Protein AF-A0A3D0Z0A4-F1 (afdb_monomer_lite)

Foldseek 3Di:
DWDWDWQPPDPVTFIWIWDAPPVVGIDIPRDPDVSSVVQVNCCVPWDWDKDWDWAAEQFPVDGIFTKIKPDIDTPVCNVVLVVVRHPDYHDDFDAFQDFPAQCRVVPRITITTHDGRNDDGDGPDDDDDDDDDDDDDDDDDDDDDDDDDDDDDDDDDPPDDD

Structure (mmCIF, N/CA/C/O backbone):
data_AF-A0A3D0Z0A4-F1
#
_entry.id   AF-A0A3D0Z0A4-F1
#
loop_
_atom_site.group_PDB
_atom_site.id
_atom_site.type_symbol
_atom_site.label_atom_id
_atom_site.label_alt_id
_atom_site.label_comp_id
_atom_site.label_asym_id
_atom_site.label_entity_id
_atom_site.label_seq_id
_atom_site.pdbx_PDB_ins_code
_atom_site.Cartn_x
_atom_site.Cartn_y
_atom_site.Cartn_z
_atom_site.occupancy
_atom_site.B_iso_or_equiv
_atom_site.auth_seq_id
_atom_site.auth_comp_id
_atom_site.auth_asym_id
_atom_site.auth_atom_id
_atom_site.pdbx_PDB_model_num
ATOM 1 N N . MET A 1 1 ? -23.166 6.040 18.707 1.00 72.50 1 MET A N 1
ATOM 2 C CA . MET A 1 1 ? -23.262 4.555 18.723 1.00 72.50 1 MET A CA 1
ATOM 3 C C . MET A 1 1 ? -21.851 3.992 18.827 1.00 72.50 1 MET A C 1
ATOM 5 O O . MET A 1 1 ? -20.990 4.527 18.141 1.00 72.50 1 MET A O 1
ATOM 9 N N . PRO A 1 2 ? -21.586 2.970 19.660 1.00 85.00 2 PRO A N 1
ATOM 10 C CA . PRO A 1 2 ? -20.242 2.412 19.796 1.00 85.00 2 PRO A CA 1
ATOM 11 C C . PRO A 1 2 ? -19.856 1.576 18.566 1.00 85.00 2 PRO A C 1
ATOM 13 O O . PRO A 1 2 ? -20.553 0.621 18.216 1.00 85.00 2 PRO A O 1
ATOM 16 N N . VAL A 1 3 ? -18.731 1.908 17.936 1.00 90.25 3 VAL A N 1
ATOM 17 C CA . VAL A 1 3 ? -18.126 1.154 16.832 1.00 90.25 3 VAL A CA 1
ATOM 18 C C . VAL A 1 3 ? -17.183 0.105 17.408 1.00 90.25 3 VAL A C 1
ATOM 20 O O . VAL A 1 3 ? -16.342 0.401 18.252 1.00 90.25 3 VAL A O 1
ATOM 23 N N . ARG A 1 4 ? -17.309 -1.147 16.965 1.00 92.94 4 ARG A N 1
ATOM 24 C CA . ARG A 1 4 ? -16.417 -2.236 17.386 1.00 92.94 4 ARG A CA 1
ATOM 25 C C . ARG A 1 4 ? -15.457 -2.572 16.262 1.00 92.94 4 ARG A C 1
ATOM 27 O O . ARG A 1 4 ? -15.884 -2.771 15.130 1.00 92.94 4 ARG A O 1
ATOM 34 N N . MET A 1 5 ? -14.176 -2.685 16.587 1.00 93.50 5 MET A N 1
ATOM 35 C CA . MET A 1 5 ? -13.138 -3.016 15.615 1.00 93.50 5 MET A CA 1
ATOM 36 C C . MET A 1 5 ? -11.999 -3.804 16.257 1.00 93.50 5 MET A C 1
ATOM 38 O O . MET A 1 5 ? -11.926 -3.957 17.475 1.00 93.50 5 MET A O 1
ATOM 42 N N . VAL A 1 6 ? -11.097 -4.323 15.431 1.00 93.75 6 VAL A N 1
ATOM 43 C CA . VAL A 1 6 ? -9.908 -5.045 15.889 1.00 93.75 6 VAL A CA 1
ATOM 44 C C . VAL A 1 6 ? -8.676 -4.266 15.462 1.00 93.75 6 VAL A C 1
ATOM 46 O O . VAL A 1 6 ? -8.555 -3.866 14.306 1.00 93.75 6 VAL A O 1
ATOM 49 N N . CYS A 1 7 ? -7.752 -4.054 16.395 1.00 92.50 7 CYS A N 1
ATOM 50 C CA . CYS A 1 7 ? -6.452 -3.482 16.073 1.00 92.50 7 CYS A CA 1
ATOM 51 C C . CYS A 1 7 ? -5.637 -4.484 15.248 1.00 92.50 7 CYS A C 1
ATOM 53 O O . CYS A 1 7 ? -5.274 -5.543 15.758 1.00 92.50 7 CYS A O 1
ATOM 55 N N . VAL A 1 8 ? -5.314 -4.134 14.000 1.00 92.00 8 VAL A N 1
ATOM 56 C CA . VAL A 1 8 ? -4.531 -4.988 13.082 1.00 92.00 8 VAL A CA 1
ATOM 57 C C . VAL A 1 8 ? -3.032 -4.669 13.084 1.00 92.00 8 VAL A C 1
ATOM 59 O O . VAL A 1 8 ? -2.264 -5.273 12.344 1.00 92.00 8 VAL A O 1
ATOM 62 N N . ARG A 1 9 ? -2.583 -3.723 13.921 1.00 90.38 9 ARG A N 1
ATOM 63 C CA . ARG A 1 9 ? -1.180 -3.268 13.954 1.00 90.38 9 ARG A CA 1
ATOM 64 C C . ARG A 1 9 ? -0.215 -4.278 14.585 1.00 90.38 9 ARG A C 1
ATOM 66 O O . ARG A 1 9 ? 0.993 -4.127 14.427 1.00 90.38 9 ARG A O 1
ATOM 73 N N . CYS A 1 10 ? -0.703 -5.253 15.352 1.00 90.62 10 CYS A N 1
ATOM 74 C CA . CYS A 1 10 ? 0.138 -6.238 16.035 1.00 90.62 10 CYS A CA 1
ATOM 75 C C . CYS A 1 10 ? -0.577 -7.595 16.187 1.00 90.62 10 CYS A C 1
ATOM 77 O O . CYS A 1 10 ? -1.810 -7.638 16.201 1.00 90.62 10 CYS A O 1
ATOM 79 N N . PRO A 1 11 ? 0.168 -8.704 16.365 1.00 92.06 11 PRO A N 1
ATOM 80 C CA . PRO A 1 11 ? -0.407 -10.053 16.434 1.00 92.06 11 PRO A CA 1
ATOM 81 C C . PRO A 1 11 ? -1.306 -10.292 17.657 1.00 92.06 11 PRO A C 1
ATOM 83 O O . PRO A 1 11 ? -2.042 -11.269 17.692 1.00 92.06 11 PRO A O 1
ATOM 86 N N . LEU A 1 12 ? -1.279 -9.403 18.659 1.00 91.38 12 LEU A N 1
ATOM 87 C CA . LEU A 1 12 ? -2.147 -9.483 19.839 1.00 91.38 12 LEU A CA 1
ATOM 88 C C . LEU A 1 12 ? -3.617 -9.154 19.545 1.00 91.38 12 LEU A C 1
ATOM 90 O O . LEU A 1 12 ? -4.457 -9.404 20.413 1.00 91.38 12 LEU A O 1
ATOM 94 N N . SER A 1 13 ? -3.910 -8.524 18.400 1.00 91.12 13 SER A N 1
ATOM 95 C CA . SER A 1 13 ? -5.267 -8.273 17.893 1.00 91.12 13 SER A CA 1
ATOM 96 C C . SER A 1 13 ? -6.255 -7.784 18.966 1.00 91.12 13 SER A C 1
ATOM 98 O O . SER A 1 13 ? -7.224 -8.466 19.309 1.00 91.12 13 SER A O 1
ATOM 100 N N . CYS A 1 14 ? -5.981 -6.625 19.571 1.00 92.94 14 CYS A N 1
ATOM 101 C CA . CYS A 1 14 ? -6.832 -6.094 20.641 1.00 92.94 14 CYS A CA 1
ATOM 102 C C . CYS A 1 14 ? -8.236 -5.772 20.101 1.00 92.94 14 CYS A C 1
ATOM 104 O O . CYS A 1 14 ? -8.360 -5.167 19.035 1.00 92.94 14 CYS A O 1
ATOM 106 N N . LYS A 1 15 ? -9.280 -6.161 20.841 1.00 94.94 15 LYS A N 1
ATOM 107 C CA . LYS A 1 15 ? -10.673 -5.823 20.525 1.00 94.94 15 LYS A CA 1
ATOM 108 C C . LYS A 1 15 ? -10.955 -4.420 21.047 1.00 94.94 15 LYS A C 1
ATOM 110 O O . LYS A 1 15 ? -10.914 -4.205 22.255 1.00 94.94 15 LYS A O 1
ATOM 115 N N . LEU A 1 16 ? -11.211 -3.491 20.139 1.00 93.31 16 LEU A N 1
ATOM 116 C CA . LEU A 1 16 ? -11.419 -2.085 20.443 1.00 93.31 16 LEU A CA 1
ATOM 117 C C . LEU A 1 16 ? -12.903 -1.740 20.356 1.00 93.31 16 LEU A C 1
ATOM 119 O O . LEU A 1 16 ? -13.612 -2.205 19.460 1.00 93.31 16 LEU A O 1
ATOM 123 N N . THR A 1 17 ? -13.356 -0.912 21.289 1.00 92.75 17 THR A N 1
ATOM 124 C CA . THR A 1 17 ? -14.673 -0.276 21.237 1.00 92.75 17 THR A CA 1
ATOM 125 C C . THR A 1 17 ? -14.452 1.221 21.207 1.00 92.75 17 THR A C 1
ATOM 127 O O . THR A 1 17 ? -13.843 1.765 22.123 1.00 92.75 17 THR A O 1
ATOM 130 N N . VAL A 1 18 ? -14.917 1.863 20.145 1.00 90.31 18 VAL A N 1
ATOM 131 C CA . VAL A 1 18 ? -14.777 3.296 19.944 1.00 90.31 18 VAL A CA 1
ATOM 132 C C . VAL A 1 18 ? -16.131 3.956 20.102 1.00 90.31 18 VAL A C 1
ATOM 134 O O . VAL A 1 18 ? -17.108 3.548 19.474 1.00 90.31 18 VAL A O 1
ATOM 137 N N . ILE A 1 19 ? -16.198 4.956 20.964 1.00 88.38 19 ILE A N 1
ATOM 138 C CA . ILE A 1 19 ? -17.401 5.729 21.223 1.00 88.38 19 ILE A CA 1
ATOM 139 C C . ILE A 1 19 ? -17.140 7.116 20.657 1.00 88.38 19 ILE A C 1
ATOM 141 O O . ILE A 1 19 ? -16.320 7.869 21.178 1.00 88.38 19 ILE A O 1
ATOM 145 N N . ASP A 1 20 ? -17.814 7.427 19.555 1.00 80.00 20 ASP A N 1
ATOM 146 C CA . ASP A 1 20 ? -17.794 8.774 19.005 1.00 80.00 20 ASP A CA 1
ATOM 147 C C . ASP A 1 20 ? -18.720 9.666 19.842 1.00 80.00 20 ASP A C 1
ATOM 149 O O . ASP A 1 20 ? -19.942 9.470 19.851 1.00 80.00 20 ASP A O 1
ATOM 153 N N . GLY A 1 21 ? -18.116 10.575 20.611 1.00 69.62 21 GLY A N 1
ATOM 154 C CA . GLY A 1 21 ? -18.801 11.557 21.447 1.00 69.62 21 GLY A CA 1
ATOM 155 C C . GLY A 1 21 ? -19.195 12.834 20.703 1.00 69.62 21 GLY A C 1
ATOM 156 O O . GLY A 1 21 ? -19.812 13.714 21.301 1.00 69.62 21 GLY A O 1
ATOM 157 N N . GLY A 1 22 ? -18.868 12.965 19.412 1.00 72.44 22 GLY A N 1
ATOM 158 C CA . GLY A 1 22 ? -19.059 14.214 18.678 1.00 72.44 22 GLY A CA 1
ATOM 159 C C . GLY A 1 22 ? -18.148 15.317 19.227 1.00 72.44 22 GLY A C 1
ATOM 160 O O . GLY A 1 22 ? -16.927 15.217 19.137 1.00 72.44 22 GLY A O 1
ATOM 161 N N . GLU A 1 23 ? -18.728 16.367 19.818 1.00 64.38 23 GLU A N 1
ATOM 162 C CA . GLU A 1 23 ? -17.988 17.537 20.328 1.00 64.38 23 GLU A CA 1
ATOM 163 C C . GLU A 1 23 ? -17.046 17.222 21.503 1.00 64.38 23 GLU A C 1
ATOM 165 O O . GLU A 1 23 ? -16.083 17.950 21.733 1.00 64.38 23 GLU A O 1
ATOM 170 N N . THR A 1 24 ? -17.285 16.132 22.237 1.00 66.06 24 THR A N 1
ATOM 171 C CA . THR A 1 24 ? -16.460 15.721 23.387 1.00 66.06 24 THR A CA 1
ATOM 172 C C . THR A 1 24 ? -15.246 14.867 23.009 1.00 66.06 24 THR A C 1
ATOM 174 O O . THR A 1 24 ? -14.442 14.538 23.882 1.00 66.06 24 THR A O 1
ATOM 177 N N . GLY A 1 25 ? -15.070 14.551 21.722 1.00 69.31 25 GLY A N 1
ATOM 178 C CA . GLY A 1 25 ? -13.965 13.740 21.216 1.00 69.31 25 GLY A CA 1
ATOM 179 C C . GLY A 1 25 ? -14.273 12.243 21.139 1.00 69.31 25 GLY A C 1
ATOM 180 O O . GLY A 1 25 ? -15.324 11.756 21.558 1.00 69.31 25 GLY A O 1
ATOM 181 N N . THR A 1 26 ? -13.345 11.502 20.538 1.00 80.44 26 THR A N 1
ATOM 182 C CA . THR A 1 26 ? -13.454 10.055 20.334 1.00 80.44 26 THR A CA 1
ATOM 183 C C . THR A 1 26 ? -12.844 9.308 21.519 1.00 80.44 26 THR A C 1
ATOM 185 O O . THR A 1 26 ? -11.655 9.446 21.793 1.00 80.44 26 THR A O 1
ATOM 188 N N . GLU A 1 27 ? -13.631 8.483 22.212 1.00 87.00 27 GLU A N 1
ATOM 189 C CA . GLU A 1 27 ? -13.125 7.629 23.291 1.00 87.00 27 GLU A CA 1
ATOM 190 C C . GLU A 1 27 ? -12.829 6.218 22.765 1.00 87.00 27 GLU A C 1
ATOM 192 O O . GLU A 1 27 ? -13.708 5.551 22.213 1.00 87.00 27 GLU A O 1
ATOM 197 N N . VAL A 1 28 ? -11.597 5.729 22.958 1.00 89.62 28 VAL A N 1
ATOM 198 C CA . VAL A 1 28 ? -11.170 4.391 22.513 1.00 89.62 28 VAL A CA 1
ATOM 199 C C . VAL A 1 28 ? -10.893 3.472 23.701 1.00 89.62 28 VAL A C 1
ATOM 201 O O . VAL A 1 28 ? -9.891 3.611 24.403 1.00 89.62 28 VAL A O 1
ATOM 204 N N . GLN A 1 29 ? -11.715 2.440 23.868 1.00 91.56 29 GLN A N 1
ATOM 205 C CA . GLN A 1 29 ? -11.584 1.440 24.928 1.00 91.56 29 GLN A CA 1
ATOM 206 C C . GLN A 1 29 ? -11.060 0.096 24.395 1.00 91.56 29 GLN A C 1
ATOM 208 O O . GLN A 1 29 ? -11.261 -0.262 23.234 1.00 91.56 29 GLN A O 1
ATOM 213 N N . GLY A 1 30 ? -10.395 -0.682 25.260 1.00 91.00 30 GLY A N 1
ATOM 214 C CA . GLY A 1 30 ? -9.904 -2.034 24.940 1.00 91.00 30 GLY A CA 1
ATOM 215 C C . GLY A 1 30 ? -8.520 -2.096 24.279 1.00 91.00 30 GLY A C 1
ATOM 216 O O . GLY A 1 30 ? -8.065 -3.177 23.890 1.00 91.00 30 GLY A O 1
ATOM 217 N N . HIS A 1 31 ? -7.822 -0.963 24.158 1.00 91.94 31 HIS A N 1
ATOM 218 C CA . HIS A 1 31 ? -6.441 -0.921 23.685 1.00 91.94 31 HIS A CA 1
ATOM 219 C C . HIS A 1 31 ? -5.469 -1.319 24.810 1.00 91.94 31 HIS A C 1
ATOM 221 O O . HIS A 1 31 ? -5.665 -0.988 25.972 1.00 91.94 31 HIS A O 1
ATOM 227 N N . ARG A 1 32 ? -4.398 -2.044 24.463 1.00 90.81 32 ARG A N 1
ATOM 228 C CA . ARG A 1 32 ? -3.307 -2.403 25.397 1.00 90.81 32 ARG A CA 1
ATOM 229 C C . ARG A 1 32 ? -2.051 -1.551 25.215 1.00 90.81 32 ARG A C 1
ATOM 231 O O . ARG A 1 32 ? -1.060 -1.747 25.907 1.00 90.81 32 ARG A O 1
ATOM 238 N N . CYS A 1 33 ? -2.060 -0.662 24.229 1.00 92.62 33 CYS A N 1
ATOM 239 C CA . CYS A 1 33 ? -0.925 0.171 23.864 1.00 92.62 33 CYS A CA 1
ATOM 240 C C . CYS A 1 33 ? -1.406 1.450 23.160 1.00 92.62 33 CYS A C 1
ATOM 242 O O . CYS A 1 33 ? -2.478 1.426 22.543 1.00 92.62 33 CYS A O 1
ATOM 244 N N . PRO A 1 34 ? -0.598 2.528 23.165 1.00 91.94 34 PRO A N 1
ATOM 245 C CA . PRO A 1 34 ? -0.953 3.795 22.518 1.00 91.94 34 PRO A CA 1
ATOM 246 C C . PRO A 1 34 ? -1.165 3.650 21.003 1.00 91.94 34 PRO A C 1
ATOM 248 O O . PRO A 1 34 ? -2.040 4.282 20.427 1.00 91.94 34 PRO A O 1
ATOM 251 N N . ARG A 1 35 ? -0.446 2.720 20.356 1.00 91.75 35 ARG A N 1
ATOM 252 C CA . ARG A 1 35 ? -0.603 2.432 18.917 1.00 91.75 35 ARG A CA 1
ATOM 253 C C . ARG A 1 35 ? -2.003 1.925 18.559 1.00 91.75 35 ARG A C 1
ATOM 255 O O . ARG A 1 35 ? -2.440 2.085 17.427 1.00 91.75 35 ARG A O 1
ATOM 262 N N . GLY A 1 36 ? -2.671 1.239 19.492 1.00 90.81 36 GLY A N 1
ATOM 263 C CA . GLY A 1 36 ? -4.026 0.733 19.283 1.00 90.81 36 GLY A CA 1
ATOM 264 C C . GLY A 1 36 ? -5.066 1.847 19.310 1.00 90.81 36 GLY A C 1
ATOM 265 O O . GLY A 1 36 ? -5.994 1.813 18.509 1.00 90.81 36 GLY A O 1
ATOM 266 N N . GLN A 1 37 ? -4.872 2.832 20.188 1.00 91.00 37 GLN A N 1
ATOM 267 C CA . GLN A 1 37 ? -5.693 4.036 20.237 1.00 91.00 37 GLN A CA 1
ATOM 268 C C . GLN A 1 37 ? -5.528 4.859 18.953 1.00 91.00 37 GLN A C 1
ATOM 270 O O . GLN A 1 37 ? -6.511 5.079 18.253 1.00 91.00 37 GLN A O 1
ATOM 275 N N . GLU A 1 38 ? -4.286 5.188 18.582 1.00 90.62 38 GLU A N 1
ATOM 276 C CA . GLU A 1 38 ? -3.984 5.968 17.371 1.00 90.62 38 GLU A CA 1
ATOM 277 C C . GLU A 1 38 ? -4.540 5.302 16.101 1.00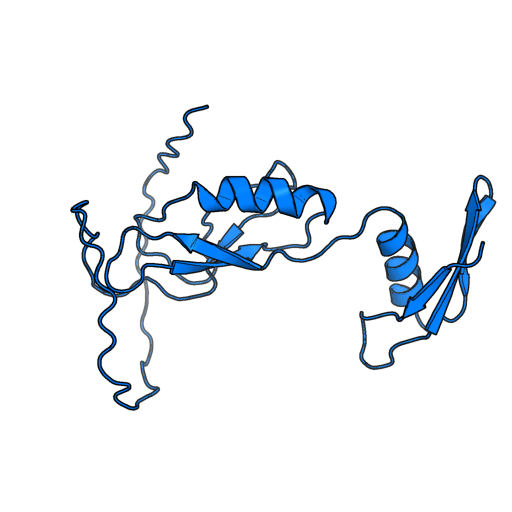 90.62 38 GLU A C 1
ATOM 279 O O . GLU A 1 38 ? -5.088 5.967 15.224 1.00 90.62 38 GLU A O 1
ATOM 284 N N . TYR A 1 39 ? -4.436 3.969 16.005 1.00 91.88 39 TYR A N 1
ATOM 285 C CA . TYR A 1 39 ? -5.023 3.219 14.897 1.00 91.88 39 TYR A CA 1
ATOM 286 C C . TYR A 1 39 ? -6.541 3.395 14.829 1.00 91.88 39 TYR A C 1
ATOM 288 O O . TYR A 1 39 ? -7.057 3.635 13.746 1.00 91.88 39 TYR A O 1
ATOM 296 N N . ALA A 1 40 ? -7.252 3.275 15.951 1.00 91.31 40 ALA A N 1
ATOM 297 C CA . ALA A 1 40 ? -8.710 3.354 15.967 1.00 91.31 40 ALA A CA 1
ATOM 298 C C . ALA A 1 40 ? -9.219 4.753 15.604 1.00 91.31 40 ALA A C 1
ATOM 300 O O . ALA A 1 40 ? -10.143 4.880 14.806 1.00 91.31 40 ALA A O 1
ATOM 301 N N . GLU A 1 41 ? -8.580 5.789 16.150 1.00 89.31 41 GLU A N 1
ATOM 302 C CA . GLU A 1 41 ? -8.886 7.187 15.838 1.00 89.31 41 GLU A CA 1
ATOM 303 C C . GLU A 1 41 ? -8.650 7.473 14.350 1.00 89.31 41 GLU A C 1
ATOM 305 O O . GLU A 1 41 ? -9.545 7.955 13.654 1.00 89.31 41 GLU A O 1
ATOM 310 N N . ARG A 1 42 ? -7.476 7.096 13.821 1.00 89.19 42 ARG A N 1
ATOM 311 C CA . ARG A 1 42 ? -7.150 7.292 12.401 1.00 89.19 42 ARG A CA 1
ATOM 312 C C . ARG A 1 42 ? -8.087 6.513 11.489 1.00 89.19 42 ARG A C 1
ATOM 314 O O . ARG A 1 42 ? -8.511 7.035 10.470 1.00 89.19 42 ARG A O 1
ATOM 321 N N . GLU A 1 43 ? -8.409 5.279 11.838 1.00 91.31 43 GLU A N 1
ATOM 322 C CA . GLU A 1 43 ? -9.241 4.405 11.016 1.00 91.31 43 GLU A CA 1
ATOM 323 C C . GLU A 1 43 ? -10.686 4.911 10.879 1.00 91.31 43 GLU A C 1
ATOM 325 O O . GLU A 1 43 ? -11.313 4.671 9.848 1.00 91.31 43 GLU A O 1
ATOM 330 N N . LEU A 1 44 ? -11.200 5.638 11.877 1.00 86.81 44 LEU A N 1
ATOM 331 C CA . LEU A 1 44 ? -12.522 6.268 11.819 1.00 86.81 44 LEU A CA 1
ATOM 332 C C . LEU A 1 44 ? -12.524 7.595 11.061 1.00 86.81 44 LEU A C 1
ATOM 334 O O . LEU A 1 44 ? -13.480 7.875 10.340 1.00 86.81 44 LEU A O 1
ATOM 338 N N . VAL A 1 45 ? -11.480 8.408 11.234 1.00 86.44 45 VAL A N 1
ATOM 339 C CA . VAL A 1 45 ? -11.420 9.760 10.660 1.00 86.44 45 VAL A CA 1
ATOM 340 C C . VAL A 1 45 ? -10.885 9.738 9.231 1.00 86.44 45 VAL A C 1
ATOM 342 O O . VAL A 1 45 ? -11.502 10.286 8.319 1.00 86.44 45 VAL A O 1
ATOM 345 N N . ASP A 1 46 ? -9.725 9.116 9.026 1.00 88.94 46 ASP A N 1
ATOM 346 C CA . ASP A 1 46 ? -9.056 9.058 7.734 1.00 88.94 46 ASP A CA 1
ATOM 347 C C . ASP A 1 46 ? -8.247 7.756 7.572 1.00 88.94 46 ASP A C 1
ATOM 349 O O . ASP A 1 46 ? -7.054 7.708 7.899 1.00 88.94 46 ASP A O 1
ATOM 353 N N . PRO A 1 47 ? -8.868 6.674 7.078 1.00 91.44 47 PRO A N 1
ATOM 354 C CA . PRO A 1 47 ? -8.192 5.398 6.898 1.00 91.44 47 PRO A CA 1
ATOM 355 C C . PRO A 1 47 ? -7.043 5.486 5.878 1.00 91.44 47 PRO A C 1
ATOM 357 O O . PRO A 1 47 ? -7.272 5.661 4.683 1.00 91.44 47 PRO A O 1
ATOM 360 N N . HIS A 1 48 ? -5.803 5.277 6.328 1.00 92.50 48 HIS A N 1
ATOM 361 C CA . HIS A 1 48 ? -4.597 5.244 5.486 1.00 92.50 48 HIS A CA 1
ATOM 362 C C . HIS A 1 48 ? -4.082 3.817 5.272 1.00 92.50 48 HIS A C 1
ATOM 364 O O . HIS A 1 48 ? -4.201 2.977 6.167 1.00 92.50 48 HIS A O 1
ATOM 370 N N . ARG A 1 49 ? -3.567 3.509 4.073 1.00 93.00 49 ARG A N 1
ATOM 371 C CA . ARG A 1 49 ? -2.923 2.221 3.743 1.00 93.00 49 ARG A CA 1
ATOM 372 C C . ARG A 1 49 ? -1.851 2.402 2.674 1.00 93.00 49 ARG A C 1
ATOM 374 O O . ARG A 1 49 ? -1.943 3.297 1.840 1.00 93.00 49 ARG A O 1
ATOM 381 N N . THR A 1 50 ? -0.864 1.514 2.648 1.00 94.06 50 THR A N 1
ATOM 382 C CA . THR A 1 50 ? 0.088 1.424 1.532 1.00 94.06 50 THR A CA 1
ATOM 383 C C . THR A 1 50 ? -0.620 0.898 0.285 1.00 94.06 50 THR A C 1
ATOM 385 O O . THR A 1 50 ? -1.266 -0.150 0.330 1.00 94.06 50 THR A O 1
ATOM 388 N N . LEU A 1 51 ? -0.492 1.612 -0.833 1.00 94.88 51 LEU A N 1
ATOM 389 C CA . LEU A 1 51 ? -1.024 1.173 -2.115 1.00 94.88 51 LEU A CA 1
ATOM 390 C C . LEU A 1 51 ? -0.011 0.238 -2.777 1.00 94.88 51 LEU A C 1
ATOM 392 O O . LEU A 1 51 ? 1.118 0.633 -3.059 1.00 94.88 51 LEU A O 1
ATOM 396 N N . THR A 1 52 ? -0.427 -0.994 -3.050 1.00 95.69 52 THR A N 1
ATOM 397 C CA . THR A 1 52 ? 0.327 -1.974 -3.838 1.00 95.69 52 THR A CA 1
ATOM 398 C C . THR A 1 52 ? -0.456 -2.285 -5.108 1.00 95.69 52 THR A C 1
ATOM 400 O O . THR A 1 52 ? -1.655 -2.560 -5.067 1.00 95.69 52 THR A O 1
ATOM 403 N N . THR A 1 53 ? 0.189 -2.177 -6.267 1.00 95.56 53 THR A N 1
ATOM 404 C CA . THR A 1 53 ? -0.467 -2.388 -7.564 1.00 95.56 53 THR A CA 1
ATOM 405 C C . THR A 1 53 ? 0.556 -2.759 -8.639 1.00 95.56 53 THR A C 1
ATOM 407 O O . THR A 1 53 ? 1.714 -3.042 -8.344 1.00 95.56 53 THR A O 1
ATOM 410 N N . THR A 1 54 ? 0.134 -2.794 -9.900 1.00 95.12 54 THR A N 1
ATOM 411 C CA . THR A 1 54 ? 1.014 -3.011 -11.050 1.00 95.12 54 THR A CA 1
ATOM 412 C C . THR A 1 54 ? 0.864 -1.877 -12.052 1.00 95.12 54 THR A C 1
ATOM 414 O O . THR A 1 54 ? -0.231 -1.350 -12.250 1.00 95.12 54 THR A O 1
ATOM 417 N N . VAL A 1 55 ? 1.963 -1.526 -12.710 1.00 94.38 55 VAL A N 1
ATOM 418 C CA . VAL A 1 55 ? 1.987 -0.596 -13.842 1.00 94.38 55 VAL A CA 1
ATOM 419 C C . VAL A 1 55 ? 2.270 -1.368 -15.128 1.00 94.38 55 VAL A C 1
ATOM 421 O O . VAL A 1 55 ? 2.884 -2.439 -15.109 1.00 94.38 55 VAL A O 1
ATOM 424 N N . ARG A 1 56 ? 1.775 -0.864 -16.259 1.00 94.00 56 ARG A N 1
ATOM 425 C CA . ARG A 1 56 ? 2.088 -1.437 -17.571 1.00 94.00 56 ARG A CA 1
ATOM 426 C C . ARG A 1 56 ? 3.515 -1.073 -17.940 1.00 94.00 56 ARG A C 1
ATOM 428 O O . ARG A 1 56 ? 3.951 0.041 -17.669 1.00 94.00 56 ARG A O 1
ATOM 435 N N . THR A 1 57 ? 4.212 -1.979 -18.600 1.00 92.75 57 THR A N 1
ATOM 436 C CA . THR A 1 57 ? 5.513 -1.669 -19.191 1.00 92.75 57 THR A CA 1
ATOM 437 C C . THR A 1 57 ? 5.409 -1.674 -20.712 1.00 92.75 57 THR A C 1
ATOM 439 O O . THR A 1 57 ? 4.433 -2.161 -21.291 1.00 92.75 57 THR A O 1
ATOM 442 N N . GLY A 1 58 ? 6.419 -1.119 -21.368 1.00 89.81 58 GLY A N 1
ATOM 443 C CA . GLY A 1 58 ? 6.608 -1.247 -22.803 1.00 89.81 58 GLY A CA 1
ATOM 444 C C . GLY A 1 58 ? 7.295 -2.542 -23.234 1.00 89.81 58 GLY A C 1
ATOM 445 O O . GLY A 1 58 ? 7.510 -2.684 -24.425 1.00 89.81 58 GLY A O 1
ATOM 446 N N . PHE A 1 59 ? 7.629 -3.473 -22.338 1.00 88.38 59 PHE A N 1
ATOM 447 C CA . PHE A 1 59 ? 8.457 -4.644 -22.655 1.00 88.38 59 PHE A CA 1
ATOM 448 C C . PHE A 1 59 ? 7.622 -5.917 -22.854 1.00 88.38 59 PHE A C 1
ATOM 450 O O . PHE A 1 59 ? 6.740 -6.217 -22.043 1.00 88.38 59 PHE A O 1
ATOM 457 N N . ALA A 1 60 ? 7.901 -6.680 -23.917 1.00 85.56 60 ALA A N 1
ATOM 458 C CA . ALA A 1 60 ? 7.152 -7.899 -24.251 1.00 85.56 60 ALA A CA 1
ATOM 459 C C . ALA A 1 60 ? 7.397 -9.041 -23.250 1.00 85.56 60 ALA A C 1
ATOM 461 O O . ALA A 1 60 ? 6.474 -9.785 -22.920 1.00 85.56 60 ALA A O 1
ATOM 462 N N . ASP A 1 61 ? 8.627 -9.153 -22.743 1.00 87.56 61 ASP A N 1
ATOM 463 C CA . ASP A 1 61 ? 9.053 -10.154 -21.759 1.00 87.56 61 ASP A CA 1
ATOM 464 C C . ASP A 1 61 ? 8.434 -9.921 -20.373 1.00 87.56 61 ASP A C 1
ATOM 466 O O . ASP A 1 61 ? 8.209 -10.862 -19.610 1.00 87.56 61 ASP A O 1
ATOM 470 N N . ARG A 1 62 ? 8.136 -8.662 -20.038 1.00 88.69 62 ARG A N 1
ATOM 471 C CA . ARG A 1 62 ? 7.690 -8.248 -18.703 1.00 88.69 62 ARG A CA 1
ATOM 472 C C . ARG A 1 62 ? 6.594 -7.180 -18.783 1.00 88.69 62 ARG A C 1
ATOM 474 O O . ARG A 1 62 ? 6.839 -6.056 -18.359 1.00 88.69 62 ARG A O 1
ATOM 481 N N . PRO A 1 63 ? 5.365 -7.495 -19.238 1.00 90.56 63 PRO A N 1
ATOM 482 C CA . PRO A 1 63 ? 4.305 -6.514 -19.555 1.00 90.56 63 PRO A CA 1
ATOM 483 C C . PRO A 1 63 ? 3.676 -5.793 -18.343 1.00 90.56 63 PRO A C 1
ATOM 485 O O . PRO A 1 63 ? 2.817 -4.908 -18.489 1.00 90.56 63 PRO A O 1
ATOM 488 N N . ARG A 1 64 ? 4.027 -6.213 -17.124 1.00 94.00 64 ARG A N 1
ATOM 489 C CA . ARG A 1 64 ? 3.575 -5.640 -15.853 1.00 94.00 64 ARG A CA 1
ATOM 490 C C . ARG A 1 64 ? 4.771 -5.528 -14.923 1.00 94.00 64 ARG A C 1
ATOM 492 O O . ARG A 1 64 ? 5.533 -6.481 -14.796 1.00 94.00 64 ARG A O 1
ATOM 499 N N . LEU A 1 65 ? 4.869 -4.401 -14.234 1.00 93.69 65 LEU A N 1
ATOM 500 C CA . LEU A 1 65 ? 5.838 -4.178 -13.172 1.00 93.69 65 LEU A CA 1
ATOM 501 C C . LEU A 1 65 ? 5.078 -3.981 -11.852 1.00 93.69 65 LEU A C 1
ATOM 503 O O . LEU A 1 65 ? 4.202 -3.110 -11.797 1.00 93.69 65 LEU A O 1
ATOM 507 N N . PRO A 1 66 ? 5.357 -4.771 -10.801 1.00 96.38 66 PRO A N 1
ATOM 508 C CA . PRO A 1 66 ? 4.798 -4.530 -9.481 1.00 96.38 66 PRO A CA 1
ATOM 509 C C . PRO A 1 66 ? 5.402 -3.268 -8.861 1.00 96.38 66 PRO A C 1
ATOM 511 O O . PRO A 1 66 ? 6.609 -3.019 -8.917 1.00 96.38 66 PRO A O 1
ATOM 514 N N . VAL A 1 67 ? 4.523 -2.461 -8.280 1.00 96.19 67 VAL A N 1
ATOM 515 C CA . VAL A 1 67 ? 4.846 -1.170 -7.680 1.00 96.19 67 VAL A CA 1
ATOM 516 C C . VAL A 1 67 ? 4.140 -1.024 -6.339 1.00 96.19 67 VAL A C 1
ATOM 518 O O . VAL A 1 67 ? 3.059 -1.578 -6.110 1.00 96.19 67 VAL A O 1
ATOM 521 N N . ARG A 1 68 ? 4.736 -0.242 -5.444 1.00 96.50 68 ARG A N 1
ATOM 522 C CA . ARG A 1 68 ? 4.121 0.130 -4.168 1.00 96.50 68 ARG A CA 1
ATOM 523 C C . ARG A 1 68 ? 4.399 1.579 -3.830 1.00 96.50 68 ARG A C 1
ATOM 525 O O . ARG A 1 68 ? 5.396 2.133 -4.280 1.00 96.50 68 ARG A O 1
ATOM 532 N N . THR A 1 69 ? 3.569 2.174 -2.988 1.00 96.50 69 THR A N 1
ATOM 533 C CA . THR A 1 69 ? 3.894 3.469 -2.397 1.00 96.50 69 THR A CA 1
ATOM 534 C C . THR A 1 69 ? 4.987 3.339 -1.333 1.00 96.50 69 THR A C 1
ATOM 536 O O . THR A 1 69 ? 5.109 2.308 -0.658 1.00 96.50 69 THR A O 1
ATOM 539 N N . THR A 1 70 ? 5.805 4.380 -1.172 1.00 95.56 70 THR A N 1
ATOM 540 C CA . THR A 1 70 ? 6.824 4.442 -0.110 1.00 95.56 70 THR A CA 1
ATOM 541 C C . THR A 1 70 ? 6.197 4.559 1.282 1.00 95.56 70 THR A C 1
ATOM 543 O O . THR A 1 70 ? 6.761 4.038 2.242 1.00 95.56 70 THR A O 1
ATOM 546 N N . GLY A 1 71 ? 5.002 5.154 1.374 1.00 93.81 71 GLY A N 1
ATOM 547 C CA . GLY A 1 71 ? 4.225 5.355 2.599 1.00 93.81 71 GLY A CA 1
ATOM 548 C C . GLY A 1 71 ? 2.748 4.966 2.471 1.00 93.81 71 GLY A C 1
ATOM 549 O O . GLY A 1 71 ? 2.323 4.347 1.489 1.00 93.81 71 GLY A O 1
ATOM 550 N N . GLU A 1 72 ? 1.964 5.301 3.496 1.00 92.94 72 GLU A N 1
ATOM 551 C CA . GLU A 1 72 ? 0.511 5.113 3.502 1.00 92.94 72 GLU A CA 1
ATOM 552 C C . GLU A 1 72 ? -0.181 6.305 2.816 1.00 92.94 72 GLU A C 1
ATOM 554 O O . GLU A 1 72 ? 0.173 7.453 3.070 1.00 92.94 72 GLU A O 1
ATOM 559 N N . ILE A 1 73 ? -1.183 6.041 1.975 1.00 93.44 73 ILE A N 1
ATOM 560 C CA . ILE A 1 73 ? -2.053 7.068 1.386 1.00 93.44 73 ILE A CA 1
ATOM 561 C C . ILE A 1 73 ? -3.495 6.893 1.901 1.00 93.44 73 ILE A C 1
ATOM 563 O O . ILE A 1 73 ? -3.901 5.764 2.206 1.00 93.44 73 ILE A O 1
ATOM 567 N N . PRO A 1 74 ? -4.294 7.971 1.991 1.00 93.62 74 PRO A N 1
ATOM 568 C CA . PRO A 1 74 ? -5.710 7.896 2.346 1.00 93.62 74 PRO A CA 1
ATOM 569 C C . PRO A 1 74 ? -6.511 6.982 1.412 1.00 93.62 74 PRO A C 1
ATOM 571 O O . PRO A 1 74 ? -6.381 7.065 0.189 1.00 93.62 74 PRO A O 1
ATOM 574 N N . LEU A 1 75 ? -7.431 6.180 1.953 1.00 93.06 75 LEU A N 1
ATOM 575 C CA . LEU A 1 75 ? -8.264 5.254 1.174 1.00 93.06 75 LEU A CA 1
ATOM 576 C C . LEU A 1 75 ? -9.135 5.984 0.140 1.00 93.06 75 LEU A C 1
ATOM 578 O O . LEU A 1 75 ? -9.345 5.478 -0.963 1.00 93.06 75 LEU A O 1
ATOM 582 N N . ARG A 1 76 ? -9.570 7.216 0.442 1.00 93.31 76 ARG A N 1
ATOM 583 C CA . ARG A 1 76 ? -10.291 8.079 -0.513 1.00 93.31 76 ARG A CA 1
ATOM 584 C C . ARG A 1 76 ? -9.509 8.320 -1.814 1.00 93.31 76 ARG A C 1
ATOM 586 O O . ARG A 1 76 ? -10.118 8.513 -2.864 1.00 93.31 76 ARG A O 1
ATOM 593 N N . LEU A 1 77 ? -8.172 8.279 -1.761 1.00 92.75 77 LEU A N 1
ATOM 594 C CA . LEU A 1 77 ? -7.292 8.522 -2.906 1.00 92.75 77 LEU A CA 1
ATOM 595 C C . LEU A 1 77 ? -6.957 7.253 -3.700 1.00 92.75 77 LEU A C 1
ATOM 597 O O . LEU A 1 77 ? -6.402 7.356 -4.791 1.00 92.75 77 LEU A O 1
ATOM 601 N N . PHE A 1 78 ? -7.344 6.061 -3.238 1.00 93.69 78 PHE A N 1
ATOM 602 C CA . PHE A 1 78 ? -7.026 4.813 -3.943 1.00 93.69 78 PHE A CA 1
ATOM 603 C C . PHE A 1 78 ? -7.628 4.777 -5.350 1.00 93.69 78 PHE A C 1
ATOM 605 O O . PHE A 1 78 ? -6.943 4.459 -6.318 1.00 93.69 78 PHE A O 1
ATOM 612 N N . SER A 1 79 ? -8.905 5.141 -5.482 1.00 93.31 79 SER A N 1
ATOM 613 C CA . SER A 1 79 ? -9.593 5.153 -6.778 1.00 93.31 79 SER A CA 1
ATOM 614 C C . SER A 1 79 ? -8.948 6.105 -7.800 1.00 93.31 79 SER A C 1
ATOM 616 O O . SER A 1 79 ? -8.661 5.659 -8.915 1.00 93.31 79 SER A O 1
ATOM 618 N N . PRO A 1 80 ? -8.700 7.396 -7.487 1.00 93.75 80 PRO A N 1
ATOM 619 C CA . PRO A 1 80 ? -7.989 8.278 -8.410 1.00 93.75 80 PRO A CA 1
ATOM 620 C C . PRO A 1 80 ? -6.540 7.838 -8.658 1.00 93.75 80 PRO A C 1
ATOM 622 O O . PRO A 1 80 ? -6.101 7.897 -9.805 1.00 93.75 80 PRO A O 1
ATOM 625 N N . ALA A 1 81 ? -5.828 7.319 -7.650 1.00 93.12 81 ALA A N 1
ATOM 626 C CA . ALA A 1 81 ? -4.447 6.866 -7.819 1.00 93.12 81 ALA A CA 1
ATOM 627 C C . ALA A 1 81 ? -4.366 5.679 -8.788 1.00 93.12 81 ALA A C 1
ATOM 629 O O . ALA A 1 81 ? -3.556 5.682 -9.710 1.00 93.12 81 ALA A O 1
ATOM 630 N N . LEU A 1 82 ? -5.264 4.697 -8.662 1.00 93.56 82 LEU A N 1
ATOM 631 C CA . LEU A 1 82 ? -5.335 3.564 -9.587 1.00 93.56 82 LEU A CA 1
ATOM 632 C C . LEU A 1 82 ? -5.660 3.997 -11.021 1.00 93.56 82 LEU A C 1
ATOM 634 O O . LEU A 1 82 ? -5.131 3.409 -11.964 1.00 93.56 82 LEU A O 1
ATOM 638 N N . ARG A 1 83 ? -6.501 5.023 -11.208 1.00 93.75 83 ARG A N 1
ATOM 639 C CA . ARG A 1 83 ? -6.771 5.584 -12.541 1.00 93.75 83 ARG A CA 1
ATOM 640 C C . ARG A 1 83 ? -5.520 6.217 -13.144 1.00 93.75 83 ARG A C 1
ATOM 642 O O . ARG A 1 83 ? -5.194 5.883 -14.279 1.00 93.75 83 ARG A O 1
ATOM 649 N N . ALA A 1 84 ? -4.808 7.041 -12.375 1.00 91.06 84 ALA A N 1
ATOM 650 C CA . ALA A 1 84 ? -3.557 7.657 -12.812 1.00 91.06 84 ALA A CA 1
ATOM 651 C C . ALA A 1 84 ? -2.495 6.600 -13.160 1.00 91.06 84 ALA A C 1
ATOM 653 O O . ALA A 1 84 ? -1.877 6.660 -14.219 1.00 91.06 84 ALA A O 1
ATOM 654 N N . ILE A 1 85 ? -2.341 5.567 -12.327 1.00 92.50 85 ILE A N 1
ATOM 655 C CA . ILE A 1 85 ? -1.374 4.484 -12.559 1.00 92.50 85 ILE A CA 1
ATOM 656 C C . ILE A 1 85 ? -1.740 3.655 -13.795 1.00 92.50 85 ILE A C 1
ATOM 658 O O . ILE A 1 85 ? -0.860 3.238 -14.542 1.00 92.50 85 ILE A O 1
ATOM 662 N N . LYS A 1 86 ? -3.033 3.433 -14.057 1.00 91.50 86 LYS A N 1
ATOM 663 C CA . LYS A 1 86 ? -3.492 2.669 -15.227 1.00 91.50 86 LYS A CA 1
ATOM 664 C C . LYS A 1 86 ? -3.123 3.336 -16.558 1.00 91.50 86 LYS A C 1
ATOM 666 O O . LYS A 1 86 ? -2.938 2.616 -17.542 1.00 91.50 86 LYS A O 1
ATOM 671 N N . SER A 1 87 ? -3.040 4.666 -16.598 1.00 90.06 87 SER A N 1
ATOM 672 C CA . SER A 1 87 ? -2.573 5.422 -17.769 1.00 90.06 87 SER A CA 1
ATOM 673 C C . SER A 1 87 ? -1.051 5.444 -17.923 1.00 90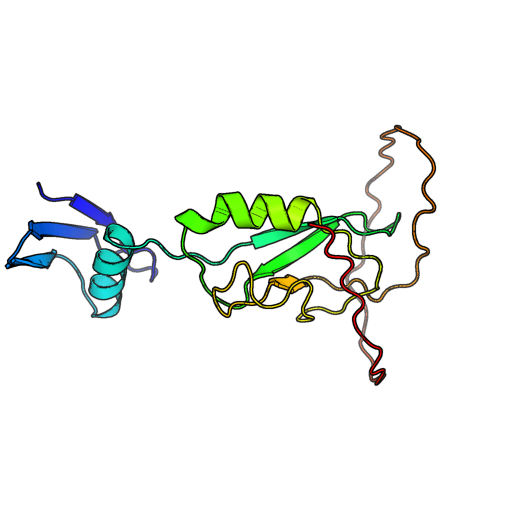.06 87 SER A C 1
ATOM 675 O O . SER A 1 87 ? -0.573 5.762 -19.007 1.00 90.06 87 SER A O 1
ATOM 677 N N . LEU A 1 88 ? -0.284 5.086 -16.889 1.00 90.94 88 LEU A N 1
ATOM 678 C CA . LEU A 1 88 ? 1.174 5.060 -16.973 1.00 90.94 88 LEU A CA 1
ATOM 679 C C . LEU A 1 88 ? 1.671 3.823 -17.728 1.00 90.94 88 LEU A C 1
ATOM 681 O O . LEU A 1 88 ? 1.209 2.695 -17.512 1.00 90.94 88 LEU A O 1
ATOM 685 N N . ARG A 1 89 ? 2.674 4.045 -18.579 1.00 92.56 89 ARG A N 1
ATOM 686 C CA . ARG A 1 89 ? 3.459 3.007 -19.246 1.00 92.56 89 ARG A CA 1
ATOM 687 C C . ARG A 1 89 ? 4.934 3.248 -18.944 1.00 92.56 89 ARG A C 1
ATOM 689 O O . ARG A 1 89 ? 5.464 4.313 -19.236 1.00 92.56 89 ARG A O 1
ATOM 696 N N . VAL A 1 90 ? 5.584 2.262 -18.336 1.00 91.25 90 VAL A N 1
ATOM 697 C CA . VAL A 1 90 ? 7.017 2.303 -18.030 1.00 91.25 90 VAL A CA 1
ATOM 698 C C . VAL A 1 90 ? 7.793 1.788 -19.236 1.00 91.25 90 VAL A C 1
ATOM 700 O O . VAL A 1 90 ? 7.737 0.603 -19.556 1.00 91.25 90 VAL A O 1
ATOM 703 N N . GLU A 1 91 ? 8.510 2.681 -19.908 1.00 89.31 91 GLU A N 1
ATOM 704 C CA . GLU A 1 91 ? 9.305 2.367 -21.108 1.00 89.31 91 GLU A CA 1
ATOM 705 C C . GLU A 1 91 ? 10.802 2.222 -20.817 1.00 89.31 91 GLU A C 1
ATOM 707 O O . GLU A 1 91 ? 11.590 1.889 -21.697 1.00 89.31 91 GLU A O 1
ATOM 712 N N . ARG A 1 92 ? 11.202 2.436 -19.562 1.00 87.25 92 ARG A N 1
ATOM 713 C CA . ARG A 1 92 ? 12.583 2.286 -19.106 1.00 87.25 92 ARG A CA 1
ATOM 714 C C . ARG A 1 92 ? 12.733 1.052 -18.230 1.00 87.25 92 ARG A C 1
ATOM 716 O O . ARG A 1 92 ? 11.825 0.694 -17.480 1.00 87.25 92 ARG A O 1
ATOM 723 N N . ARG A 1 93 ? 13.893 0.416 -18.321 1.00 86.50 93 ARG A N 1
ATOM 724 C CA . ARG A 1 93 ? 14.299 -0.660 -17.418 1.00 86.50 93 ARG A CA 1
ATOM 725 C C . ARG A 1 93 ? 14.544 -0.023 -16.042 1.00 86.50 93 ARG A C 1
ATOM 727 O O . ARG A 1 93 ? 15.263 0.969 -15.965 1.00 86.50 93 ARG A O 1
ATOM 734 N N . VAL A 1 94 ? 13.884 -0.524 -14.999 1.00 90.56 94 VAL A N 1
ATOM 735 C CA . VAL A 1 94 ? 13.928 0.055 -13.643 1.00 90.56 94 VAL A CA 1
ATOM 736 C C . VAL A 1 94 ? 14.433 -0.953 -12.628 1.00 90.56 94 VAL A C 1
ATOM 738 O O . VAL A 1 94 ? 14.138 -2.146 -12.732 1.00 90.56 94 VAL A O 1
ATOM 741 N N . ALA A 1 95 ? 15.171 -0.463 -11.640 1.00 92.56 95 ALA A N 1
ATOM 742 C CA . ALA A 1 95 ? 15.632 -1.273 -10.521 1.00 92.56 95 ALA A CA 1
ATOM 743 C C . ALA A 1 95 ? 14.615 -1.255 -9.361 1.00 92.56 95 ALA A C 1
ATOM 745 O O . ALA A 1 95 ? 13.812 -0.322 -9.241 1.00 92.56 95 ALA A O 1
ATOM 746 N N . PRO A 1 96 ? 14.653 -2.243 -8.450 1.00 93.56 96 PRO A N 1
ATOM 747 C CA . PRO A 1 96 ? 13.853 -2.196 -7.233 1.00 93.56 96 PRO A CA 1
ATOM 748 C C . PRO A 1 96 ? 14.172 -0.946 -6.400 1.00 93.56 96 PRO A C 1
ATOM 750 O O . PRO A 1 96 ? 15.331 -0.593 -6.200 1.00 93.56 96 PRO A O 1
ATOM 753 N N . GLY A 1 97 ? 13.136 -0.293 -5.877 1.00 92.00 97 GLY A N 1
ATOM 754 C CA . GLY A 1 97 ? 13.246 0.941 -5.096 1.00 92.00 97 GLY A CA 1
ATOM 755 C C . GLY A 1 97 ? 13.274 2.218 -5.933 1.00 92.00 97 GLY A C 1
ATOM 756 O O . GLY A 1 97 ? 13.192 3.308 -5.372 1.00 92.00 97 GLY A O 1
ATOM 757 N N . GLU A 1 98 ? 13.336 2.106 -7.257 1.00 93.38 98 GLU A N 1
ATOM 758 C CA . GLU A 1 98 ? 13.333 3.264 -8.136 1.00 93.38 98 GLU A CA 1
ATOM 759 C C . GLU A 1 98 ? 11.943 3.904 -8.248 1.00 93.38 98 GLU A C 1
ATOM 761 O O . GLU A 1 98 ? 10.920 3.213 -8.301 1.00 93.38 98 GLU A O 1
ATOM 766 N N . ILE A 1 99 ? 11.909 5.238 -8.308 1.00 94.19 99 ILE A N 1
ATOM 767 C CA . ILE A 1 99 ? 10.674 6.016 -8.418 1.00 94.19 99 ILE A CA 1
ATOM 768 C C . ILE A 1 99 ? 10.108 5.896 -9.840 1.00 94.19 99 ILE A C 1
ATOM 770 O O . ILE A 1 99 ? 10.760 6.213 -10.839 1.00 94.19 99 ILE A O 1
ATOM 774 N N . VAL A 1 100 ? 8.858 5.442 -9.912 1.00 91.94 100 VAL A N 1
ATOM 775 C CA . VAL A 1 100 ? 8.052 5.336 -11.135 1.00 91.94 100 VAL A CA 1
ATOM 776 C C . VAL A 1 100 ? 7.168 6.569 -11.303 1.00 91.94 100 VAL A C 1
ATOM 778 O O . VAL A 1 100 ? 7.052 7.094 -12.408 1.00 91.94 100 VAL A O 1
ATOM 781 N N . LEU A 1 101 ? 6.554 7.035 -10.213 1.00 90.44 101 LEU A N 1
ATOM 782 C CA . LEU A 1 101 ? 5.760 8.261 -10.176 1.00 90.44 101 LEU A CA 1
ATOM 783 C C . LEU A 1 101 ? 6.063 8.993 -8.860 1.00 90.44 101 LEU A C 1
ATOM 785 O O . LEU A 1 101 ? 5.733 8.447 -7.803 1.00 90.44 101 LEU A O 1
ATOM 789 N N . PRO A 1 102 ? 6.688 10.181 -8.898 1.00 92.56 102 PRO A N 1
ATOM 790 C CA . PRO A 1 102 ? 6.866 10.989 -7.700 1.00 92.56 102 PRO A CA 1
ATOM 791 C C . PRO A 1 102 ? 5.533 11.605 -7.260 1.00 92.56 102 PRO A C 1
ATOM 793 O O . PRO A 1 102 ? 4.677 11.876 -8.102 1.00 92.56 102 PRO A O 1
ATOM 796 N N . ASP A 1 103 ? 5.387 11.835 -5.956 1.00 91.12 103 ASP A N 1
ATOM 797 C CA . ASP A 1 103 ? 4.275 12.574 -5.343 1.00 91.12 103 ASP A CA 1
ATOM 798 C C . ASP A 1 103 ? 2.870 12.183 -5.859 1.00 91.12 103 ASP A C 1
ATOM 800 O O . ASP A 1 103 ? 2.183 12.916 -6.580 1.00 91.12 103 ASP A O 1
ATOM 804 N N . VAL A 1 104 ? 2.420 10.984 -5.486 1.00 88.75 104 VAL A N 1
ATOM 805 C CA . VAL A 1 104 ? 1.137 10.421 -5.921 1.00 88.75 104 VAL A CA 1
ATOM 806 C C . VAL A 1 104 ? -0.023 11.313 -5.466 1.00 88.75 104 VAL A C 1
ATOM 808 O O . VAL A 1 104 ? -0.440 11.274 -4.315 1.00 88.75 104 VAL A O 1
ATOM 811 N N . LEU A 1 105 ? -0.606 12.071 -6.400 1.00 87.56 105 LEU A N 1
ATOM 812 C CA . LEU A 1 105 ? -1.747 12.970 -6.157 1.00 87.56 105 LEU A CA 1
ATOM 813 C C . LEU A 1 105 ? -1.494 14.048 -5.083 1.00 87.56 105 LEU A C 1
ATOM 815 O O . LEU A 1 105 ? -2.438 14.457 -4.405 1.00 87.56 105 LEU A O 1
ATOM 819 N N . GLY A 1 106 ? -0.253 14.515 -4.926 1.00 87.44 106 GLY A N 1
ATOM 820 C CA . GLY A 1 106 ? 0.071 15.580 -3.971 1.00 87.44 106 GLY A CA 1
ATOM 821 C C . GLY A 1 106 ? 0.131 15.121 -2.511 1.00 87.44 106 GLY A C 1
ATOM 822 O O . GLY A 1 106 ? -0.030 15.940 -1.607 1.00 87.44 106 GLY A O 1
ATOM 823 N N . THR A 1 107 ? 0.287 13.818 -2.249 1.00 85.88 107 THR A N 1
ATOM 824 C CA . THR A 1 107 ? 0.381 13.281 -0.880 1.00 85.88 107 THR A CA 1
ATOM 825 C C . THR A 1 107 ? 1.792 13.338 -0.290 1.00 85.88 107 THR A C 1
ATOM 827 O O . THR A 1 107 ? 1.971 12.963 0.865 1.00 85.88 107 THR A O 1
ATOM 830 N N . GLY A 1 108 ? 2.805 13.723 -1.068 1.00 90.75 108 GLY A N 1
ATOM 831 C CA . GLY A 1 108 ? 4.221 13.631 -0.702 1.00 90.75 108 GLY A CA 1
ATOM 832 C C . GLY A 1 108 ? 4.739 12.190 -0.618 1.00 90.75 108 GLY A C 1
ATOM 833 O O . GLY A 1 108 ? 5.744 11.934 0.040 1.00 90.75 108 GLY A O 1
ATOM 834 N N . VAL A 1 109 ? 4.030 11.234 -1.233 1.00 92.56 109 VAL A N 1
ATOM 835 C CA . VAL A 1 109 ? 4.371 9.804 -1.208 1.00 92.56 109 VAL A CA 1
ATOM 836 C C . VAL A 1 109 ? 4.629 9.328 -2.627 1.00 92.56 109 VAL A C 1
ATOM 838 O O . VAL A 1 109 ? 3.772 9.479 -3.492 1.00 92.56 109 VAL A O 1
ATOM 841 N N . ASP A 1 110 ? 5.776 8.699 -2.850 1.00 95.31 110 ASP A N 1
ATOM 842 C CA . ASP A 1 110 ? 6.184 8.230 -4.172 1.00 95.31 110 ASP A CA 1
ATOM 843 C C . ASP A 1 110 ? 5.689 6.812 -4.458 1.00 95.31 110 ASP A C 1
ATOM 845 O O . ASP A 1 110 ? 5.534 5.986 -3.554 1.00 95.31 110 ASP A O 1
ATOM 849 N N . LEU A 1 111 ? 5.500 6.507 -5.740 1.00 94.06 111 LEU A N 1
ATOM 850 C CA . LEU A 1 111 ? 5.285 5.160 -6.251 1.00 94.06 111 LEU A CA 1
ATOM 851 C C . LEU A 1 111 ? 6.617 4.583 -6.735 1.00 94.06 111 LEU A C 1
ATOM 853 O O . LEU A 1 111 ? 7.211 5.103 -7.680 1.00 94.06 111 LEU A O 1
ATOM 857 N N . ILE A 1 112 ? 7.054 3.484 -6.126 1.00 95.50 112 ILE A N 1
ATOM 858 C CA . ILE A 1 112 ? 8.333 2.830 -6.415 1.00 95.50 112 ILE A CA 1
ATOM 859 C C . ILE A 1 112 ? 8.150 1.430 -6.998 1.00 95.50 112 ILE A C 1
ATOM 861 O O . ILE A 1 112 ? 7.178 0.734 -6.693 1.00 95.50 112 ILE A O 1
ATOM 865 N N . ALA A 1 113 ? 9.113 1.001 -7.810 1.00 95.62 113 ALA A N 1
ATOM 866 C CA . ALA A 1 113 ? 9.214 -0.369 -8.300 1.00 95.62 113 ALA A CA 1
ATOM 867 C C . ALA A 1 113 ? 9.613 -1.331 -7.172 1.00 95.62 113 ALA A C 1
ATOM 869 O O . ALA A 1 113 ? 10.458 -1.009 -6.336 1.00 95.62 113 ALA A O 1
ATOM 870 N N . THR A 1 114 ? 9.017 -2.524 -7.135 1.00 94.25 114 THR A N 1
ATOM 871 C CA . THR A 1 114 ? 9.380 -3.563 -6.148 1.00 94.25 114 THR A CA 1
ATOM 872 C C . THR A 1 114 ? 10.084 -4.766 -6.753 1.00 94.25 114 THR A C 1
ATOM 874 O O . THR A 1 114 ? 10.566 -5.606 -6.002 1.00 94.25 114 THR A O 1
ATOM 877 N N . ASP A 1 115 ? 10.109 -4.872 -8.077 1.00 91.62 115 ASP A N 1
ATOM 878 C CA . ASP A 1 115 ? 10.763 -5.960 -8.800 1.00 91.62 115 ASP A CA 1
ATOM 879 C C . ASP A 1 115 ? 11.814 -5.402 -9.756 1.00 91.62 115 ASP A C 1
ATOM 881 O O . ASP A 1 115 ? 11.769 -4.228 -10.133 1.00 91.62 115 ASP A O 1
ATOM 885 N N . ASP A 1 116 ? 12.768 -6.254 -10.105 1.00 90.69 116 ASP A N 1
ATOM 886 C CA . ASP A 1 116 ? 13.880 -5.911 -10.969 1.00 90.69 116 ASP A CA 1
ATOM 887 C C . ASP A 1 116 ? 13.485 -6.071 -12.437 1.00 90.69 116 ASP A C 1
ATOM 889 O O . ASP A 1 116 ? 13.132 -7.158 -12.908 1.00 90.69 116 ASP A O 1
ATOM 893 N N . LEU A 1 117 ? 13.551 -4.959 -13.163 1.00 86.25 117 LEU A N 1
ATOM 894 C CA . LEU A 1 117 ? 13.309 -4.890 -14.593 1.00 86.25 117 LEU A CA 1
ATOM 895 C C . LEU A 1 117 ? 14.590 -4.525 -15.348 1.00 86.25 117 LEU A C 1
ATOM 897 O O . LEU A 1 117 ? 14.488 -4.152 -16.500 1.00 86.25 117 LEU A O 1
ATOM 901 N N . THR A 1 118 ? 15.788 -4.623 -14.767 1.00 84.50 118 THR A N 1
ATOM 902 C CA . THR A 1 118 ? 17.052 -4.222 -15.426 1.00 84.50 118 THR A CA 1
ATOM 903 C C . THR A 1 118 ? 17.564 -5.188 -16.505 1.00 84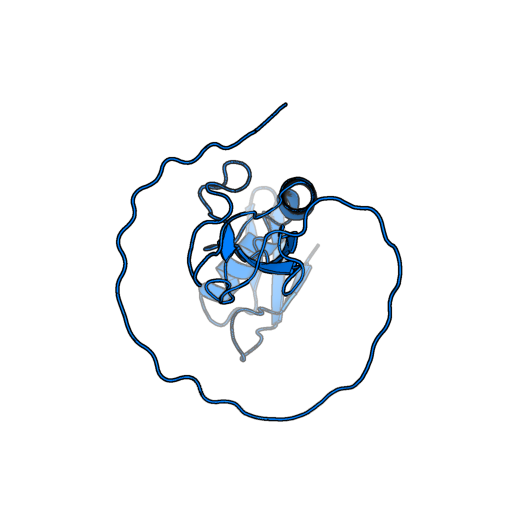.50 118 THR A C 1
ATOM 905 O O . THR A 1 118 ? 18.532 -4.875 -17.193 1.00 84.50 118 THR A O 1
ATOM 908 N N . GLY A 1 119 ? 16.922 -6.346 -16.689 1.00 77.31 119 GLY A N 1
ATOM 909 C CA . GLY A 1 119 ? 17.339 -7.362 -17.664 1.00 77.31 119 GLY A CA 1
ATOM 910 C C . GLY A 1 119 ? 17.256 -6.929 -19.135 1.00 77.31 119 GLY A C 1
ATOM 911 O O . GLY A 1 119 ? 16.534 -6.000 -19.490 1.00 77.31 119 GLY A O 1
ATOM 912 N N . GLU A 1 120 ? 17.975 -7.645 -20.000 1.00 62.81 120 GLU A N 1
ATOM 913 C CA . GLU A 1 120 ? 17.962 -7.425 -21.450 1.00 62.81 120 GLU A CA 1
ATOM 914 C C . GLU A 1 120 ? 16.586 -7.754 -22.048 1.00 62.81 120 GLU A C 1
ATOM 916 O O . GLU A 1 120 ? 16.041 -8.837 -21.834 1.00 62.81 120 GLU A O 1
ATOM 921 N N . GLY A 1 121 ? 16.029 -6.822 -22.818 1.00 60.59 121 GLY 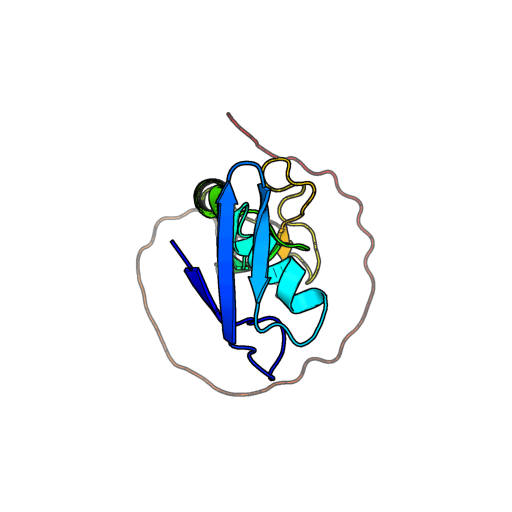A N 1
ATOM 922 C CA . GLY A 1 121 ? 14.870 -7.078 -23.666 1.00 60.59 121 GLY A CA 1
ATOM 923 C C . GLY A 1 121 ? 14.365 -5.806 -24.339 1.00 60.59 121 GLY A C 1
ATOM 924 O O . GLY A 1 121 ? 14.378 -4.723 -23.741 1.00 60.59 121 GLY A O 1
ATOM 925 N N . GLU A 1 122 ? 13.910 -5.930 -25.579 1.00 64.69 122 GLU A N 1
ATOM 926 C CA . GLU A 1 122 ? 13.415 -4.801 -26.356 1.00 64.69 122 GLU A CA 1
ATOM 927 C C . GLU A 1 122 ? 12.011 -4.337 -25.947 1.00 64.69 122 GLU A C 1
ATOM 929 O O . GLU A 1 122 ? 11.146 -5.100 -25.504 1.00 64.69 122 GLU A O 1
ATOM 934 N N . LEU A 1 123 ? 11.786 -3.034 -26.128 1.00 64.94 123 LEU A N 1
ATOM 935 C CA . LEU A 1 123 ? 10.457 -2.441 -26.120 1.00 64.94 123 LEU A CA 1
ATOM 936 C C . LEU A 1 123 ? 9.609 -3.131 -27.193 1.00 64.94 123 LEU A C 1
ATOM 938 O O . LEU A 1 123 ? 9.990 -3.190 -28.360 1.00 64.94 123 LEU A O 1
ATOM 942 N N . ALA A 1 124 ? 8.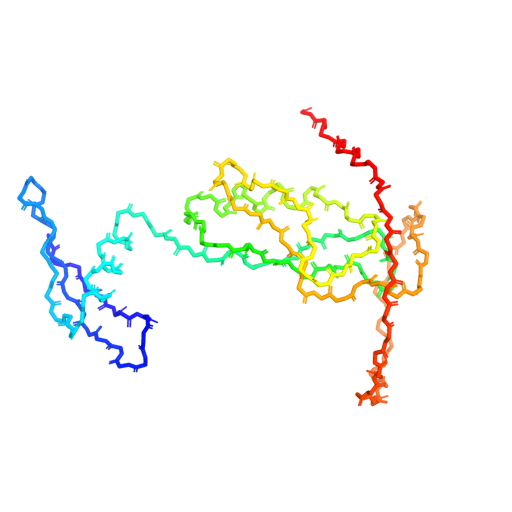449 -3.642 -26.794 1.00 59.31 124 ALA A N 1
ATOM 943 C CA . ALA A 1 124 ? 7.434 -4.134 -27.702 1.00 59.31 124 ALA A CA 1
ATOM 944 C C . ALA A 1 124 ? 6.990 -2.970 -28.595 1.00 59.31 124 ALA A C 1
ATOM 946 O O . ALA A 1 124 ? 6.238 -2.089 -28.159 1.00 59.31 124 ALA A O 1
ATOM 947 N N . SER A 1 125 ? 7.475 -2.963 -29.836 1.00 46.25 125 SER A N 1
ATOM 948 C CA . SER A 1 125 ? 6.944 -2.119 -30.895 1.00 46.25 125 SER A CA 1
ATOM 949 C C . SER A 1 125 ? 5.441 -2.364 -30.992 1.00 46.25 125 SER A C 1
ATOM 951 O O . SER A 1 125 ? 4.958 -3.496 -30.918 1.00 46.25 125 SER A O 1
ATOM 953 N N . GLU A 1 126 ? 4.673 -1.283 -31.061 1.00 47.94 126 GLU A N 1
ATOM 954 C CA . GLU A 1 126 ? 3.221 -1.361 -31.096 1.00 47.94 126 GLU A CA 1
ATOM 955 C C . GLU A 1 126 ? 2.786 -2.073 -32.376 1.00 47.94 126 GLU A C 1
ATOM 957 O O . GLU A 1 126 ? 2.750 -1.502 -33.462 1.00 47.94 126 GLU A O 1
ATOM 962 N N . THR A 1 127 ? 2.463 -3.358 -32.276 1.00 38.62 127 THR A N 1
ATOM 963 C CA . THR A 1 127 ? 1.678 -4.048 -33.294 1.00 38.62 127 THR A CA 1
ATOM 964 C C . THR A 1 127 ? 0.700 -4.993 -32.614 1.00 38.62 127 THR A C 1
ATOM 966 O O . THR A 1 127 ? 1.057 -5.925 -31.897 1.00 38.62 127 THR A O 1
ATOM 969 N N . VAL A 1 128 ? -0.572 -4.665 -32.820 1.00 44.19 128 VAL A N 1
ATOM 970 C CA . VAL A 1 128 ? -1.773 -5.393 -32.421 1.00 44.19 128 VAL A CA 1
ATOM 971 C C . VAL A 1 128 ? -1.634 -6.890 -32.710 1.00 44.19 128 VAL A C 1
ATOM 973 O O . VAL A 1 128 ? -1.336 -7.291 -33.830 1.00 44.19 128 VAL A O 1
ATOM 976 N N . GLY A 1 129 ? -1.920 -7.725 -31.710 1.00 30.34 129 GLY A N 1
ATOM 977 C CA . GLY A 1 129 ? -1.893 -9.174 -31.873 1.00 30.34 129 GLY A CA 1
ATOM 978 C C . GLY A 1 129 ? -2.376 -9.910 -30.634 1.00 30.34 129 GLY A C 1
ATOM 979 O O . GLY A 1 129 ? -1.595 -10.498 -29.896 1.00 30.34 129 GLY A O 1
ATOM 980 N N . HIS A 1 130 ? -3.684 -9.883 -30.393 1.00 48.94 130 HIS A N 1
ATOM 981 C CA . HIS A 1 130 ? -4.327 -10.748 -29.412 1.00 48.94 130 HIS A CA 1
ATOM 982 C C . HIS A 1 130 ? -4.047 -12.222 -29.762 1.00 48.94 130 HIS A C 1
ATOM 984 O O . HIS A 1 130 ? -4.606 -12.760 -30.714 1.00 48.94 130 HIS A O 1
ATOM 990 N N . ARG A 1 131 ? -3.207 -12.899 -28.973 1.00 37.28 131 ARG A N 1
ATOM 991 C CA . ARG A 1 131 ? -3.214 -14.362 -28.829 1.00 37.28 131 ARG A CA 1
ATOM 992 C C . ARG A 1 131 ? -2.546 -14.748 -27.519 1.00 37.28 131 ARG A C 1
ATOM 994 O O . ARG A 1 131 ? -1.328 -14.797 -27.410 1.00 37.28 131 ARG A O 1
ATOM 1001 N N . LEU A 1 132 ? -3.380 -15.053 -26.530 1.00 40.25 132 LEU A N 1
ATOM 1002 C CA . LEU A 1 132 ? -2.969 -15.884 -25.410 1.00 40.25 132 LEU A CA 1
ATOM 1003 C C . LEU A 1 132 ? -2.546 -17.234 -25.999 1.00 40.25 132 LEU A C 1
ATOM 1005 O O . LEU A 1 132 ? -3.377 -17.987 -26.504 1.00 40.25 132 LEU A O 1
ATOM 1009 N N . ARG A 1 133 ? -1.249 -17.518 -25.975 1.00 35.06 133 ARG A N 1
ATOM 1010 C CA . ARG A 1 133 ? -0.739 -18.883 -26.002 1.00 35.06 133 ARG A CA 1
ATOM 1011 C C . ARG A 1 133 ? 0.101 -19.026 -24.749 1.00 35.06 133 ARG A C 1
ATOM 1013 O O . ARG A 1 133 ? 1.188 -18.474 -24.673 1.00 35.06 133 ARG A O 1
ATOM 1020 N N . HIS A 1 134 ? -0.448 -19.718 -23.760 1.00 40.03 134 HIS A N 1
ATOM 1021 C CA . HIS A 1 134 ? 0.386 -20.397 -22.783 1.00 40.03 134 HIS A CA 1
ATOM 1022 C C . HIS A 1 134 ? 1.057 -21.565 -23.507 1.00 40.03 134 HIS A C 1
ATOM 1024 O O . HIS A 1 134 ? 0.347 -22.402 -24.069 1.00 40.03 134 HIS A O 1
ATOM 1030 N N . PRO A 1 135 ? 2.390 -21.641 -23.466 1.00 38.69 135 PRO A N 1
ATOM 1031 C CA . PRO A 1 135 ? 3.011 -22.931 -23.283 1.00 38.69 135 PRO A CA 1
ATOM 1032 C C . PRO A 1 135 ? 3.877 -22.899 -22.022 1.00 38.69 135 PRO A C 1
ATOM 1034 O O . PRO A 1 135 ? 4.759 -22.067 -21.858 1.00 38.69 135 PRO A O 1
ATOM 1037 N N . GLU A 1 136 ? 3.533 -23.824 -21.133 1.00 35.72 136 GLU A N 1
ATOM 1038 C CA . GLU A 1 136 ? 4.483 -24.667 -20.412 1.00 35.72 136 GLU A CA 1
ATOM 1039 C C . GLU A 1 136 ? 5.421 -23.987 -19.404 1.00 35.72 136 GLU A C 1
ATOM 1041 O O . GLU A 1 136 ? 6.469 -23.421 -19.700 1.00 35.72 136 GLU A O 1
ATOM 1046 N N . LEU A 1 137 ? 5.024 -24.171 -18.143 1.00 46.34 137 LEU A N 1
ATOM 1047 C CA . LEU A 1 137 ? 5.870 -24.148 -16.960 1.00 46.34 137 LEU A CA 1
ATOM 1048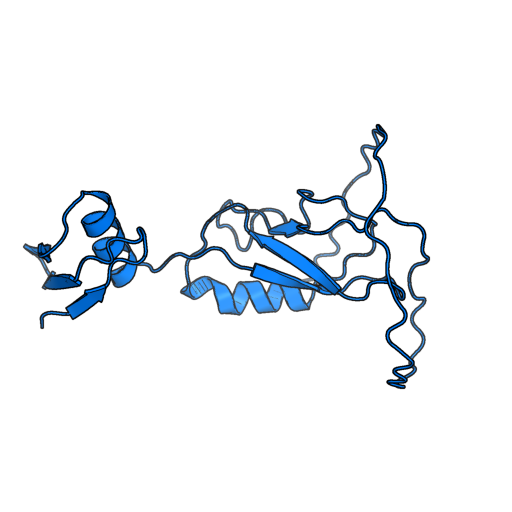 C C . LEU A 1 137 ? 7.043 -25.134 -17.135 1.00 46.34 137 LEU A C 1
ATOM 1050 O O . LEU A 1 137 ? 6.929 -26.309 -16.800 1.00 46.34 137 LEU A O 1
ATOM 1054 N N . ALA A 1 138 ? 8.177 -24.639 -17.618 1.00 33.81 138 ALA A N 1
ATOM 1055 C CA . ALA A 1 138 ? 9.500 -25.183 -17.326 1.00 33.81 138 ALA A CA 1
ATOM 1056 C C . ALA A 1 138 ? 10.166 -24.148 -16.405 1.00 33.81 138 ALA A C 1
ATOM 1058 O O . ALA A 1 138 ? 10.322 -22.991 -16.770 1.00 33.81 138 ALA A O 1
ATOM 1059 N N . GLY A 1 139 ? 10.382 -24.414 -15.122 1.00 31.64 139 GLY A N 1
ATOM 1060 C CA . GLY A 1 139 ? 11.294 -25.443 -14.651 1.00 31.64 139 GLY A CA 1
ATOM 1061 C C . GLY A 1 139 ? 12.574 -24.741 -14.194 1.00 31.64 139 GLY A C 1
ATOM 1062 O O . GLY A 1 139 ? 13.414 -24.436 -15.022 1.00 31.64 139 GLY A O 1
ATOM 1063 N N . ASN A 1 140 ? 12.640 -24.468 -12.886 1.00 36.25 140 ASN A N 1
ATOM 1064 C CA . ASN A 1 140 ? 13.828 -24.334 -12.032 1.00 36.25 140 ASN A CA 1
ATOM 1065 C C . ASN A 1 140 ? 15.039 -23.511 -12.540 1.00 36.25 140 ASN A C 1
ATOM 1067 O O . ASN A 1 140 ? 15.718 -23.926 -13.464 1.00 36.25 140 ASN A O 1
ATOM 1071 N N . ASP A 1 141 ? 15.408 -22.430 -11.845 1.00 40.47 141 ASP A N 1
ATOM 1072 C CA . ASP A 1 141 ? 16.538 -22.445 -10.894 1.00 40.47 141 ASP A CA 1
ATOM 1073 C C . ASP A 1 141 ? 16.761 -21.034 -10.319 1.00 40.47 141 ASP A C 1
ATOM 1075 O O . ASP A 1 141 ? 17.065 -20.064 -11.020 1.00 40.47 141 ASP A O 1
ATOM 1079 N N . LEU A 1 142 ? 16.583 -20.913 -9.006 1.00 50.75 142 LEU A N 1
ATOM 1080 C CA . LEU A 1 142 ? 16.911 -19.722 -8.234 1.00 50.75 142 LEU A CA 1
ATOM 1081 C C . LEU A 1 142 ? 18.429 -19.663 -8.072 1.00 50.75 142 LEU A C 1
ATOM 1083 O O . LEU A 1 142 ? 18.965 -20.288 -7.160 1.00 50.75 142 LEU A O 1
ATOM 1087 N N . ARG A 1 143 ? 19.112 -18.883 -8.917 1.00 37.84 143 ARG A N 1
ATOM 1088 C CA . ARG A 1 143 ? 20.446 -18.326 -8.633 1.00 37.84 143 ARG A CA 1
ATOM 1089 C C . ARG A 1 143 ? 20.834 -17.268 -9.673 1.00 37.84 143 ARG A C 1
ATOM 1091 O O . ARG A 1 143 ? 21.162 -17.596 -10.807 1.00 37.84 143 ARG A O 1
ATOM 1098 N N . ARG A 1 144 ? 20.896 -15.997 -9.268 1.00 44.31 144 ARG A N 1
ATOM 1099 C CA . ARG A 1 144 ? 21.804 -15.019 -9.890 1.00 44.31 144 ARG A CA 1
ATOM 1100 C C . ARG A 1 144 ? 22.621 -14.326 -8.792 1.00 44.31 144 ARG A C 1
ATOM 1102 O O . ARG A 1 144 ? 22.017 -13.759 -7.883 1.00 44.31 144 ARG A O 1
ATOM 1109 N N . PRO A 1 145 ? 23.963 -14.411 -8.822 1.00 39.28 145 PRO A N 1
ATOM 1110 C CA . PRO A 1 145 ? 24.832 -13.610 -7.972 1.00 39.28 145 PRO A CA 1
ATOM 1111 C C . PRO A 1 145 ? 24.943 -12.186 -8.541 1.00 39.28 145 PRO A C 1
ATOM 1113 O O . PRO A 1 145 ? 24.800 -11.978 -9.745 1.00 39.28 145 PRO A O 1
ATOM 1116 N N . GLY A 1 146 ? 25.154 -11.205 -7.662 1.00 36.75 146 GLY A N 1
ATOM 1117 C CA . GLY A 1 146 ? 25.164 -9.786 -8.015 1.00 36.75 146 GLY A CA 1
ATOM 1118 C C . GLY A 1 146 ? 26.487 -9.265 -8.570 1.00 36.75 146 GLY A C 1
ATOM 1119 O O . GLY A 1 146 ? 27.534 -9.862 -8.347 1.00 36.75 146 GLY A O 1
ATOM 1120 N N . THR A 1 147 ? 26.429 -8.116 -9.246 1.00 38.25 147 THR A N 1
ATOM 1121 C CA . THR A 1 147 ? 27.462 -7.054 -9.365 1.00 38.25 147 THR A CA 1
ATOM 1122 C C . THR A 1 147 ? 26.784 -5.902 -10.134 1.00 38.25 147 THR A C 1
ATOM 1124 O O . THR A 1 147 ? 26.130 -6.155 -11.134 1.00 38.25 147 THR A O 1
ATOM 1127 N N . ALA A 1 148 ? 26.598 -4.716 -9.552 1.00 34.38 148 ALA A N 1
ATOM 1128 C CA . ALA A 1 148 ? 27.518 -3.575 -9.440 1.00 34.38 148 ALA A CA 1
ATOM 1129 C C . ALA A 1 148 ? 27.283 -2.491 -10.514 1.00 34.38 148 ALA A C 1
ATOM 1131 O O . ALA A 1 148 ? 27.350 -2.761 -11.702 1.00 34.38 148 ALA A O 1
ATOM 1132 N N . ALA A 1 149 ? 27.077 -1.270 -10.002 1.00 34.78 149 ALA A N 1
ATOM 1133 C CA . ALA A 1 149 ? 27.445 0.048 -10.529 1.00 34.78 149 ALA A CA 1
ATOM 1134 C C . ALA A 1 149 ? 27.070 0.447 -11.973 1.00 34.78 149 ALA A C 1
ATOM 1136 O O . ALA A 1 149 ? 27.557 -0.105 -12.951 1.00 34.78 149 ALA A O 1
ATOM 1137 N N . GLY A 1 150 ? 26.348 1.566 -12.086 1.00 32.12 150 GLY A N 1
ATOM 1138 C CA . GLY A 1 150 ? 26.237 2.329 -13.329 1.00 32.12 150 GLY A CA 1
ATOM 1139 C C . GLY A 1 150 ? 25.446 3.614 -13.126 1.00 32.12 150 GLY A C 1
ATOM 1140 O O . GLY A 1 150 ? 24.222 3.597 -13.138 1.00 32.12 150 GLY A O 1
ATOM 1141 N N . GLN A 1 151 ? 26.158 4.715 -12.889 1.00 36.75 151 GLN A N 1
ATOM 1142 C CA . GLN A 1 151 ? 25.619 6.073 -12.835 1.00 36.75 151 GLN A CA 1
ATOM 1143 C C . GLN A 1 151 ? 25.090 6.482 -14.217 1.00 36.75 151 GLN A C 1
ATOM 1145 O O . GLN A 1 151 ? 25.724 6.199 -15.231 1.00 36.75 151 GLN A O 1
ATOM 1150 N N . GLY A 1 152 ? 23.960 7.183 -14.249 1.00 33.25 152 GLY A N 1
ATOM 1151 C CA . GLY A 1 152 ? 23.394 7.733 -15.475 1.00 33.25 152 GLY A CA 1
ATOM 1152 C C . GLY A 1 152 ? 22.262 8.695 -15.159 1.00 33.25 152 GLY A C 1
ATOM 1153 O O . GLY A 1 152 ? 21.093 8.328 -15.216 1.00 33.25 152 GLY A O 1
ATOM 1154 N N . GLU A 1 153 ? 22.619 9.922 -14.782 1.00 42.56 153 GLU A N 1
ATOM 1155 C CA . GLU A 1 153 ? 21.697 11.057 -14.762 1.00 42.56 153 GLU A CA 1
ATOM 1156 C C . GLU A 1 153 ? 21.173 11.292 -16.187 1.00 42.56 153 GLU A C 1
ATOM 1158 O O . GLU A 1 153 ? 21.938 11.554 -17.113 1.00 42.56 153 GLU A O 1
ATOM 1163 N N . GLY A 1 154 ? 19.860 11.163 -16.376 1.00 33.94 154 GLY A N 1
ATOM 1164 C CA . GLY A 1 154 ? 19.213 11.312 -17.675 1.00 33.94 154 GLY A CA 1
ATOM 1165 C C . GLY A 1 154 ? 17.774 11.775 -17.502 1.00 33.94 154 GLY A C 1
ATOM 1166 O O . GLY A 1 154 ? 16.923 11.025 -17.036 1.00 33.94 154 GLY A O 1
ATOM 1167 N N . ALA A 1 155 ? 17.546 13.042 -17.837 1.00 36.56 155 ALA A N 1
ATOM 1168 C CA . ALA A 1 155 ? 16.337 13.831 -17.637 1.00 36.56 155 ALA A CA 1
ATOM 1169 C C . ALA A 1 155 ? 15.002 13.100 -17.892 1.00 36.56 155 ALA A C 1
ATOM 1171 O O . ALA A 1 155 ? 14.749 12.560 -18.970 1.00 36.56 155 ALA A O 1
ATOM 1172 N N . LEU A 1 156 ? 14.104 13.193 -16.902 1.00 41.94 156 LEU A N 1
ATOM 1173 C CA . LEU A 1 156 ? 12.684 12.876 -17.031 1.00 41.94 156 LEU A CA 1
ATOM 1174 C C . LEU A 1 156 ? 12.052 13.720 -18.142 1.00 41.94 156 LEU A C 1
ATOM 1176 O O . LEU A 1 156 ? 12.077 14.950 -18.093 1.00 41.94 156 LEU A O 1
ATOM 1180 N N . ARG A 1 157 ? 11.349 13.063 -19.064 1.00 33.28 157 ARG A N 1
ATOM 1181 C CA . ARG A 1 157 ? 10.305 13.711 -19.857 1.00 33.28 157 ARG A CA 1
ATOM 1182 C C . ARG A 1 157 ? 8.974 13.037 -19.550 1.00 33.28 157 ARG A C 1
ATOM 1184 O O . ARG A 1 157 ? 8.566 12.088 -20.208 1.00 33.28 157 ARG A O 1
ATOM 1191 N N . ALA A 1 158 ? 8.324 13.519 -18.494 1.00 36.56 158 ALA A N 1
ATOM 1192 C CA . ALA A 1 158 ? 6.938 13.198 -18.200 1.00 36.56 158 ALA A CA 1
ATOM 1193 C C . ALA A 1 158 ? 6.062 13.828 -19.291 1.00 36.56 158 ALA A C 1
ATOM 1195 O O . ALA A 1 158 ? 5.875 15.044 -19.319 1.00 36.56 158 ALA A O 1
ATOM 1196 N N . VAL A 1 159 ? 5.543 13.020 -20.214 1.00 36.69 159 VAL A N 1
ATOM 1197 C CA . VAL A 1 159 ? 4.457 13.456 -21.099 1.00 36.69 159 VAL A CA 1
ATOM 1198 C C . VAL A 1 159 ? 3.160 13.331 -20.302 1.00 36.69 159 VAL A C 1
ATOM 1200 O O . VAL A 1 159 ? 2.417 12.363 -20.417 1.00 36.69 159 VAL A O 1
ATOM 1203 N N . LEU A 1 160 ? 2.937 14.308 -19.421 1.00 34.19 160 LEU A N 1
ATOM 1204 C CA . LEU A 1 160 ? 1.621 14.622 -18.882 1.00 34.19 160 LEU A CA 1
ATOM 1205 C C . LEU A 1 160 ? 0.927 15.496 -19.928 1.00 34.19 160 LEU A C 1
ATOM 1207 O O . LEU A 1 160 ? 1.220 16.684 -20.046 1.00 34.19 160 LEU A O 1
ATOM 1211 N N . GLN A 1 161 ? 0.051 14.898 -20.725 1.00 34.97 161 GLN A N 1
ATOM 1212 C CA . GLN A 1 161 ? -0.977 15.653 -21.431 1.00 34.97 161 GLN A CA 1
ATOM 1213 C C . GLN A 1 161 ? -2.242 15.588 -20.578 1.00 34.97 161 GLN A C 1
ATOM 1215 O O . GLN A 1 161 ? -2.725 14.499 -20.261 1.00 34.97 161 GLN A O 1
ATOM 1220 N N . PHE A 1 162 ? -2.661 16.773 -20.136 1.00 42.97 162 PHE A N 1
ATOM 1221 C CA . PHE A 1 162 ? -3.940 17.049 -19.490 1.00 42.97 162 PHE A CA 1
ATOM 1222 C C . PHE A 1 162 ? -5.116 16.706 -20.408 1.00 42.97 162 PHE A C 1
ATOM 1224 O O . PHE A 1 162 ? -4.952 16.846 -21.644 1.00 42.97 162 PHE A O 1
#

Sequence (162 aa):
MPVRMVCVRCPLSCKLTVIDGGETGTEVQGHRCPRGQEYAERELVDPHRTLTTTVRTGFADRPRLPVRTTGEIPLRLFSPALRAIKSLRVERRVAPGEIVLPDVLGTGVDLIATDDLTGEGELASETVGHRLRHPELAGNDLRRPGTAAGQGEGALRAVLQF

pLDDT: mean 77.25, std 22.67, range [30.34, 96.5]

Radius of gyration: 21.8 Å; chains: 1; bounding box: 51×43×59 Å

Secondary structure (DSSP, 8-state):
-EEEEE--SSTT--EEEEEE-GGG-EEEES-SSHHHHHHHHHHHH--EEEEEEEEEESBSS--EEEEEEEEEEEGGGHHHHHHHHHH-EE-S---TT-EEESSGGGSS--EEE-S---S---B---------------------------------------